Protein AF-A0A2V5UN71-F1 (afdb_monomer_lite)

pLDDT: mean 82.83, std 14.82, range [38.53, 96.44]

Sequence (92 aa):
MATLARAFKGSRKLIFGTAFCVVVTLAMLTWRQSAMYSDMEALWRTTLVRNPACWMAYNNLGLVLYQGNRIPEAMDLFKQSLRINPDNAAAY

Radius of gyration: 22.51 Å; chains: 1; bounding box: 23×23×73 Å

Secondary structure (DSSP, 8-state):
-HHHHHHHHHHHHHHHHHHHHHHHHHHHHHHHHHHHHHHHHHHHHHHHHH-TT-HHHHHHHHHHHHHTT-HHHHHHHHHHHHHH-GGGGGG-

Structure (mmCIF, N/CA/C/O backbone):
data_AF-A0A2V5UN71-F1
#
_entry.id   AF-A0A2V5UN71-F1
#
loop_
_atom_site.group_PDB
_atom_site.id
_atom_site.type_symbol
_atom_site.label_atom_id
_atom_site.label_alt_id
_atom_site.label_comp_id
_atom_site.label_asym_id
_atom_site.label_entity_id
_atom_site.label_seq_id
_atom_site.pdbx_PDB_ins_code
_atom_site.Cartn_x
_atom_site.Cartn_y
_atom_site.Cartn_z
_atom_site.occupancy
_atom_site.B_iso_or_equiv
_atom_site.auth_seq_id
_atom_site.auth_comp_id
_atom_site.auth_asym_id
_atom_site.auth_atom_id
_atom_site.pdbx_PDB_model_num
ATOM 1 N N . MET A 1 1 ? 11.224 -0.776 56.223 1.00 53.97 1 MET A N 1
ATOM 2 C CA . MET A 1 1 ? 11.895 -1.264 54.992 1.00 53.97 1 MET A CA 1
ATOM 3 C C . MET A 1 1 ? 10.989 -2.077 54.051 1.00 53.97 1 MET A C 1
ATOM 5 O O . MET A 1 1 ? 11.181 -1.987 52.847 1.00 53.97 1 MET A O 1
ATOM 9 N N . ALA A 1 2 ? 9.975 -2.821 54.527 1.00 57.81 2 ALA A N 1
ATOM 10 C CA . ALA A 1 2 ? 9.122 -3.667 53.666 1.00 57.81 2 ALA A CA 1
ATOM 11 C C . ALA A 1 2 ? 8.119 -2.914 52.751 1.00 57.81 2 ALA A C 1
ATOM 13 O O . ALA A 1 2 ? 7.702 -3.435 51.717 1.00 57.81 2 ALA A O 1
ATOM 14 N N . THR A 1 3 ? 7.736 -1.683 53.098 1.00 58.22 3 THR A N 1
ATOM 15 C CA . THR A 1 3 ? 6.750 -0.863 52.365 1.00 58.22 3 THR A CA 1
ATOM 16 C C . THR A 1 3 ? 7.287 -0.287 51.051 1.00 58.22 3 THR A C 1
ATOM 18 O O . THR A 1 3 ? 6.583 -0.311 50.043 1.00 58.22 3 THR A O 1
ATOM 21 N N . LEU A 1 4 ? 8.553 0.142 51.018 1.00 56.91 4 LEU A N 1
ATOM 22 C CA . LEU A 1 4 ? 9.193 0.702 49.817 1.00 56.91 4 LEU A CA 1
ATOM 23 C C . LEU A 1 4 ? 9.395 -0.353 48.713 1.00 56.91 4 LEU A C 1
ATOM 25 O O . LEU A 1 4 ? 9.123 -0.088 47.543 1.00 56.91 4 LEU A O 1
ATOM 29 N N . ALA A 1 5 ? 9.772 -1.584 49.076 1.00 57.00 5 ALA A N 1
ATOM 30 C CA . ALA A 1 5 ? 9.940 -2.685 48.122 1.00 57.00 5 ALA A CA 1
ATOM 31 C C . ALA A 1 5 ? 8.612 -3.119 47.468 1.00 57.00 5 ALA A C 1
ATOM 33 O O . ALA A 1 5 ? 8.579 -3.514 46.300 1.00 57.00 5 ALA A O 1
ATOM 34 N N . ARG A 1 6 ? 7.496 -3.022 48.204 1.00 55.75 6 ARG A N 1
ATOM 35 C CA . ARG A 1 6 ? 6.151 -3.362 47.713 1.00 55.75 6 ARG A CA 1
ATOM 36 C C . ARG A 1 6 ? 5.616 -2.304 46.743 1.00 55.75 6 ARG A C 1
ATOM 38 O O . ARG A 1 6 ? 5.016 -2.675 45.737 1.00 55.75 6 ARG A O 1
ATOM 45 N N . ALA A 1 7 ? 5.906 -1.026 47.001 1.00 56.34 7 ALA A N 1
ATOM 46 C CA . ALA A 1 7 ? 5.600 0.080 46.093 1.00 56.34 7 ALA A CA 1
ATOM 47 C C . ALA A 1 7 ? 6.363 -0.053 44.763 1.00 56.34 7 ALA A C 1
ATOM 49 O O . ALA A 1 7 ? 5.753 -0.008 43.699 1.00 56.34 7 ALA A O 1
ATOM 50 N N . PHE A 1 8 ? 7.664 -0.360 44.812 1.00 54.03 8 PHE A N 1
ATOM 51 C CA . PHE A 1 8 ? 8.485 -0.564 43.611 1.00 54.03 8 PHE A CA 1
ATOM 52 C C . PHE A 1 8 ? 8.020 -1.767 42.767 1.00 54.03 8 PHE A C 1
ATOM 54 O O . PHE A 1 8 ? 7.991 -1.718 41.536 1.00 54.03 8 PHE A O 1
ATOM 61 N N . LYS A 1 9 ? 7.597 -2.855 43.428 1.00 56.06 9 LYS A N 1
ATOM 62 C CA . LYS A 1 9 ? 7.051 -4.058 42.776 1.00 56.06 9 LYS A CA 1
ATOM 63 C C . LYS A 1 9 ? 5.660 -3.813 42.171 1.00 56.06 9 LYS A C 1
ATOM 65 O O . LYS A 1 9 ? 5.347 -4.396 41.134 1.00 56.06 9 LYS A O 1
ATOM 70 N N . GLY A 1 10 ? 4.850 -2.952 42.792 1.00 61.56 10 GLY A N 1
ATOM 71 C CA . GLY A 1 10 ? 3.553 -2.497 42.280 1.00 61.56 10 GLY A CA 1
ATOM 72 C C . GLY A 1 10 ? 3.692 -1.640 41.023 1.00 61.56 10 GLY A C 1
ATOM 73 O O . GLY A 1 10 ? 3.049 -1.935 40.018 1.00 61.56 10 GLY A O 1
ATOM 74 N N . SER A 1 11 ? 4.614 -0.673 41.031 1.00 67.06 11 SER A N 1
ATOM 75 C CA . SER A 1 11 ? 4.915 0.169 39.866 1.00 67.06 11 SER A CA 1
ATOM 76 C C . SER A 1 11 ? 5.420 -0.646 38.677 1.00 67.06 11 SER A C 1
ATOM 78 O O . SER A 1 11 ? 5.024 -0.393 37.546 1.00 67.06 11 SER A O 1
ATOM 80 N N . ARG A 1 12 ? 6.231 -1.688 38.916 1.00 70.44 12 ARG A N 1
ATOM 81 C CA . ARG A 1 12 ? 6.716 -2.581 37.850 1.00 70.44 12 ARG A CA 1
ATOM 82 C C . ARG A 1 12 ? 5.578 -3.352 37.176 1.00 70.44 12 ARG A C 1
ATOM 84 O O . ARG A 1 12 ? 5.537 -3.424 35.956 1.00 70.44 12 ARG A O 1
ATOM 91 N N . LYS A 1 13 ? 4.629 -3.889 37.953 1.00 76.94 13 LYS A N 1
ATOM 92 C CA . LYS A 1 13 ? 3.425 -4.551 37.412 1.00 76.94 13 LYS A CA 1
ATOM 93 C C . LYS A 1 13 ? 2.534 -3.580 36.638 1.00 76.94 13 LYS A C 1
ATOM 95 O O . LYS A 1 13 ? 1.988 -3.965 35.611 1.00 76.94 13 LYS A O 1
ATOM 100 N N . LEU A 1 14 ? 2.427 -2.338 37.111 1.00 78.19 14 LEU A N 1
ATOM 101 C CA . LEU A 1 14 ? 1.690 -1.282 36.424 1.00 78.19 14 LEU A CA 1
ATOM 102 C C . LEU A 1 14 ? 2.320 -0.968 35.057 1.00 78.19 14 LEU A C 1
ATOM 104 O O . LEU A 1 14 ? 1.607 -0.931 34.064 1.00 78.19 14 LEU A O 1
ATOM 108 N N . ILE A 1 15 ? 3.652 -0.844 34.998 1.00 84.06 15 ILE A N 1
ATOM 109 C CA . ILE A 1 15 ? 4.414 -0.621 33.757 1.00 84.06 15 ILE A CA 1
ATOM 110 C C . ILE A 1 15 ? 4.227 -1.775 32.766 1.00 84.06 15 ILE A C 1
ATOM 112 O O . ILE A 1 15 ? 4.016 -1.543 31.580 1.00 84.06 15 ILE A O 1
ATOM 116 N N . PHE A 1 16 ? 4.283 -3.027 33.227 1.00 88.19 16 PHE A N 1
ATOM 117 C CA . PHE A 1 16 ? 4.038 -4.171 32.344 1.00 88.19 16 PHE A CA 1
ATOM 118 C C . PHE A 1 16 ? 2.592 -4.213 31.840 1.00 88.19 16 PHE A C 1
ATOM 120 O O . PHE A 1 16 ? 2.366 -4.538 30.677 1.00 88.19 16 PHE A O 1
ATOM 127 N N . GLY A 1 17 ? 1.623 -3.846 32.683 1.00 91.00 17 GLY A N 1
ATOM 128 C CA . GLY A 1 17 ? 0.220 -3.744 32.287 1.00 91.00 17 GLY A CA 1
ATOM 129 C C . GLY A 1 17 ? -0.007 -2.676 31.218 1.00 91.00 17 GLY A C 1
ATOM 130 O O . GLY A 1 17 ? -0.628 -2.956 30.197 1.00 91.00 17 GLY A O 1
ATOM 131 N N . THR A 1 18 ? 0.544 -1.474 31.403 1.00 91.44 18 THR A N 1
ATOM 132 C CA . THR A 1 18 ? 0.425 -0.401 30.406 1.00 91.44 18 THR A CA 1
ATOM 133 C C . THR A 1 18 ? 1.142 -0.751 29.106 1.00 91.44 18 THR A C 1
ATOM 135 O O . THR A 1 18 ? 0.566 -0.571 28.036 1.00 91.44 18 THR A O 1
ATOM 138 N N . ALA A 1 19 ? 2.352 -1.311 29.179 1.00 92.12 19 ALA A N 1
ATOM 139 C CA . ALA A 1 19 ? 3.094 -1.756 28.002 1.00 92.12 19 ALA A CA 1
ATOM 140 C C . ALA A 1 19 ? 2.320 -2.820 27.207 1.00 92.12 19 ALA A C 1
ATOM 142 O O . ALA A 1 19 ? 2.229 -2.729 25.984 1.00 92.12 19 ALA A O 1
ATOM 143 N N . PHE A 1 20 ? 1.703 -3.787 27.892 1.00 94.69 20 PHE A N 1
ATOM 144 C CA . PHE A 1 20 ? 0.866 -4.798 27.251 1.00 94.69 20 PHE A CA 1
ATOM 145 C C . PHE A 1 20 ? -0.341 -4.173 26.537 1.00 94.69 20 PHE A C 1
ATOM 147 O O . PHE A 1 20 ? -0.587 -4.482 25.372 1.00 94.69 20 PHE A O 1
ATOM 154 N N . CYS A 1 21 ? -1.044 -3.237 27.183 1.00 94.75 21 CYS A N 1
ATOM 155 C CA . CYS A 1 21 ? -2.151 -2.512 26.555 1.00 94.75 21 CYS A CA 1
ATOM 156 C C . CYS A 1 21 ? -1.714 -1.751 25.293 1.00 94.75 21 CYS A C 1
ATOM 158 O O . CYS A 1 21 ? -2.423 -1.775 24.284 1.00 94.75 21 CYS A O 1
ATOM 160 N N . VAL A 1 22 ? -0.541 -1.107 25.316 1.00 94.94 22 VAL A N 1
ATOM 161 C CA . VAL A 1 22 ? 0.011 -0.405 24.145 1.00 94.94 22 VAL A CA 1
ATOM 162 C C . VAL A 1 22 ? 0.283 -1.383 23.005 1.00 94.94 22 VAL A C 1
ATOM 164 O O . VAL A 1 22 ? -0.155 -1.138 21.885 1.00 94.94 22 VAL A O 1
ATOM 167 N N . VAL A 1 23 ? 0.942 -2.512 23.280 1.00 94.81 23 VAL A N 1
ATOM 168 C CA . VAL A 1 23 ? 1.254 -3.525 22.257 1.00 94.81 23 VAL A CA 1
ATOM 169 C C . VAL A 1 23 ? -0.017 -4.092 21.626 1.00 94.81 23 VAL A C 1
ATOM 171 O O . VAL A 1 23 ? -0.094 -4.186 20.404 1.00 94.81 23 VAL A O 1
ATOM 174 N N . VAL A 1 24 ? -1.037 -4.415 22.427 1.00 96.06 24 VAL A N 1
ATOM 175 C CA . VAL A 1 24 ? -2.327 -4.912 21.917 1.00 96.06 24 VAL A CA 1
ATOM 176 C C . VAL A 1 24 ? -3.012 -3.866 21.036 1.00 96.06 24 VAL A C 1
ATOM 178 O O . VAL A 1 24 ? -3.514 -4.197 19.962 1.00 96.06 24 VAL A O 1
ATOM 181 N N . THR A 1 25 ? -2.987 -2.597 21.447 1.00 94.00 25 THR A N 1
ATOM 182 C CA . THR A 1 25 ? -3.570 -1.497 20.667 1.00 94.00 25 THR A CA 1
ATOM 183 C C . THR A 1 25 ? -2.848 -1.329 19.331 1.00 94.00 25 THR A C 1
ATOM 185 O O . THR A 1 25 ? -3.493 -1.253 18.289 1.00 94.00 25 THR A O 1
ATOM 188 N N . LEU A 1 26 ? -1.512 -1.332 19.339 1.00 90.38 26 LEU A N 1
ATOM 189 C CA . LEU A 1 26 ? -0.706 -1.242 18.122 1.00 90.38 26 LEU A CA 1
ATOM 190 C C . LEU A 1 26 ? -0.936 -2.442 17.200 1.00 90.38 26 LEU A C 1
ATOM 192 O O . LEU A 1 26 ? -1.127 -2.250 16.006 1.00 90.38 26 LEU A O 1
ATOM 196 N N . ALA A 1 27 ? -0.986 -3.665 17.731 1.00 90.00 27 ALA A N 1
ATOM 197 C CA . ALA A 1 27 ? -1.269 -4.861 16.940 1.00 90.00 27 ALA A CA 1
ATOM 198 C C . ALA A 1 27 ? -2.654 -4.794 16.271 1.00 90.00 27 ALA A C 1
ATOM 200 O O . ALA A 1 27 ? -2.794 -5.116 15.092 1.00 90.00 27 ALA A O 1
ATOM 201 N N . MET A 1 28 ? -3.670 -4.317 16.995 1.00 89.19 28 MET A N 1
ATOM 202 C CA . MET A 1 28 ? -5.018 -4.131 16.460 1.00 89.19 28 MET A CA 1
ATOM 203 C C . MET A 1 28 ? -5.063 -3.049 15.375 1.00 89.19 28 MET A C 1
ATOM 205 O O . MET A 1 28 ? -5.698 -3.244 14.338 1.00 89.19 28 MET A O 1
ATOM 209 N N . LEU A 1 29 ? -4.368 -1.927 15.585 1.00 84.81 29 LEU A N 1
ATOM 210 C CA . LEU A 1 29 ? -4.226 -0.871 14.582 1.00 84.81 29 LEU A CA 1
ATOM 211 C C . LEU A 1 29 ? -3.530 -1.398 13.326 1.00 84.81 29 LEU A C 1
ATOM 213 O O . LEU A 1 29 ? -4.029 -1.169 12.230 1.00 84.81 29 LEU A O 1
ATOM 217 N N . THR A 1 30 ? -2.457 -2.173 13.475 1.00 79.94 30 THR A N 1
ATOM 218 C CA . THR A 1 30 ? -1.739 -2.803 12.359 1.00 79.94 30 THR A CA 1
ATOM 219 C C . THR A 1 30 ? -2.634 -3.757 11.571 1.00 79.94 30 THR A C 1
ATOM 221 O O . THR A 1 30 ? -2.633 -3.718 10.343 1.00 79.94 30 THR A O 1
ATOM 224 N N . TRP A 1 31 ? -3.455 -4.571 12.239 1.00 78.88 31 TRP A N 1
ATOM 225 C CA . TRP A 1 31 ? -4.400 -5.453 11.547 1.00 78.88 31 TRP A CA 1
ATOM 226 C C . TRP A 1 31 ? -5.485 -4.686 10.792 1.00 78.88 31 TRP A C 1
ATOM 228 O O . TRP A 1 31 ? -5.794 -5.018 9.648 1.00 78.88 31 TRP A O 1
ATOM 238 N N . ARG A 1 32 ? -6.047 -3.636 11.401 1.00 77.19 32 ARG A N 1
ATOM 239 C CA . ARG A 1 32 ? -7.039 -2.776 10.736 1.00 77.19 32 ARG A CA 1
ATOM 240 C C . ARG A 1 32 ? -6.440 -2.028 9.551 1.00 77.19 32 ARG A C 1
ATOM 242 O O . ARG A 1 32 ? -7.081 -1.932 8.510 1.00 77.19 32 ARG A O 1
ATOM 249 N N . GLN A 1 33 ? -5.213 -1.543 9.706 1.00 71.19 33 GLN A N 1
ATOM 250 C CA . GLN A 1 33 ? -4.456 -0.891 8.648 1.00 71.19 33 GLN A CA 1
ATOM 251 C C . GLN A 1 33 ? -4.206 -1.866 7.489 1.00 71.19 33 GLN A C 1
ATOM 253 O O . GLN A 1 33 ? -4.457 -1.525 6.338 1.00 71.19 33 GLN A O 1
ATOM 258 N N . SER A 1 34 ? -3.814 -3.108 7.795 1.00 68.56 34 SER A N 1
ATOM 259 C CA . SER A 1 34 ? -3.633 -4.178 6.808 1.00 68.56 34 SER A CA 1
ATOM 260 C C . SER A 1 34 ? -4.923 -4.494 6.040 1.00 68.56 34 SER A C 1
ATOM 262 O O . SER A 1 34 ? -4.888 -4.633 4.820 1.00 68.56 34 SER A O 1
ATOM 264 N N . ALA A 1 35 ? -6.075 -4.520 6.719 1.00 71.50 35 ALA A N 1
ATOM 265 C CA . ALA A 1 35 ? -7.370 -4.710 6.069 1.00 71.50 35 ALA A CA 1
ATOM 266 C C . ALA A 1 35 ? -7.765 -3.528 5.161 1.00 71.50 35 ALA A C 1
ATOM 268 O O . ALA A 1 35 ? -8.298 -3.753 4.075 1.00 71.50 35 ALA A O 1
ATOM 269 N N . MET A 1 36 ? -7.466 -2.281 5.550 1.00 65.31 36 MET A N 1
ATOM 270 C CA . MET A 1 36 ? -7.755 -1.090 4.732 1.00 65.31 36 MET A CA 1
ATOM 271 C C . MET A 1 36 ? -6.995 -1.059 3.399 1.00 65.31 36 MET A C 1
ATOM 273 O O . MET A 1 36 ? -7.489 -0.493 2.426 1.00 65.31 36 MET A O 1
ATOM 277 N N . TYR A 1 37 ? -5.816 -1.676 3.326 1.00 62.59 37 TYR A N 1
ATOM 278 C CA . TYR A 1 37 ? -5.026 -1.726 2.095 1.00 62.59 37 TYR A CA 1
ATOM 279 C C . TYR A 1 37 ? -5.597 -2.667 1.024 1.00 62.59 37 TYR A C 1
ATOM 281 O O . TYR A 1 37 ? -5.273 -2.509 -0.152 1.00 62.59 37 TYR A O 1
ATOM 289 N N . SER A 1 38 ? -6.478 -3.603 1.398 1.00 65.50 38 SER A N 1
ATOM 290 C CA . SER A 1 38 ? -7.031 -4.595 0.462 1.00 65.50 38 SER A CA 1
ATOM 291 C C . SER A 1 38 ? -7.923 -3.984 -0.631 1.00 65.50 38 SER A C 1
ATOM 293 O O . SER A 1 38 ? -7.876 -4.426 -1.777 1.00 65.50 38 SER A O 1
ATOM 295 N N . ASP A 1 39 ? -8.672 -2.926 -0.315 1.00 80.75 39 ASP A N 1
ATOM 296 C CA . ASP A 1 39 ? 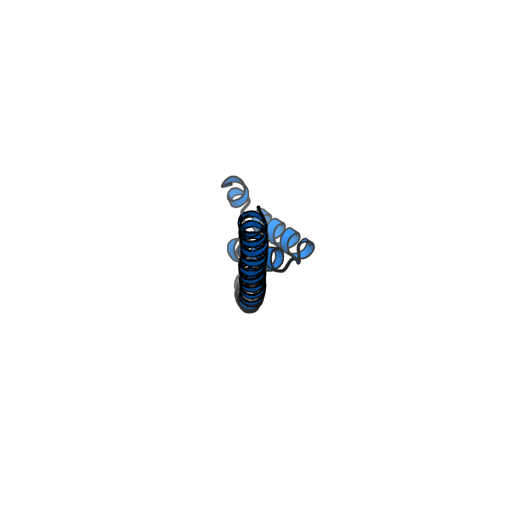-9.562 -2.249 -1.271 1.00 80.75 39 ASP A CA 1
ATOM 297 C C . ASP A 1 39 ? -8.810 -1.223 -2.141 1.00 80.75 39 ASP A C 1
ATOM 299 O O . ASP A 1 39 ? -9.028 -1.102 -3.348 1.00 80.75 39 ASP A O 1
ATOM 303 N N . MET A 1 40 ? -7.810 -0.552 -1.559 1.00 84.25 40 MET A N 1
ATOM 304 C CA . MET A 1 40 ? -6.890 0.314 -2.306 1.00 84.25 40 MET A CA 1
ATOM 305 C C . MET A 1 40 ? -6.162 -0.456 -3.415 1.00 84.25 40 MET A C 1
ATOM 307 O O . MET A 1 40 ? -5.982 0.069 -4.514 1.00 84.25 40 MET A O 1
ATOM 311 N N . GLU A 1 41 ? -5.778 -1.711 -3.165 1.00 89.25 41 GLU A N 1
ATOM 312 C CA . GLU A 1 41 ? -5.182 -2.560 -4.197 1.00 89.25 41 GLU A CA 1
ATOM 313 C C . GLU A 1 41 ? -6.125 -2.719 -5.403 1.00 89.25 41 GLU A C 1
ATOM 315 O O . GLU A 1 41 ? -5.710 -2.535 -6.551 1.00 89.25 41 GLU A O 1
ATOM 320 N N . ALA A 1 42 ? -7.406 -3.004 -5.153 1.00 90.69 42 ALA A N 1
ATOM 321 C CA . ALA A 1 42 ? -8.416 -3.169 -6.194 1.00 90.69 42 ALA A CA 1
ATOM 322 C C . ALA A 1 42 ? -8.661 -1.867 -6.977 1.00 90.69 42 ALA A C 1
ATOM 324 O O . ALA A 1 42 ? -8.748 -1.889 -8.212 1.00 90.69 42 ALA A O 1
ATOM 325 N N . LEU A 1 43 ? -8.701 -0.726 -6.284 1.00 92.31 43 LEU A N 1
ATOM 326 C CA . LEU A 1 43 ? -8.833 0.597 -6.894 1.00 92.31 43 LEU A CA 1
ATOM 327 C C . LEU A 1 43 ? -7.691 0.892 -7.875 1.00 92.31 43 LEU A C 1
ATOM 329 O O . LEU A 1 43 ? -7.934 1.263 -9.031 1.00 92.31 43 LEU A O 1
ATOM 333 N N . TRP A 1 44 ? -6.440 0.715 -7.442 1.00 94.38 44 TRP A N 1
ATOM 334 C CA . TRP A 1 44 ? -5.290 1.018 -8.291 1.00 94.38 44 TRP A CA 1
ATOM 335 C C . TRP A 1 44 ? -5.149 0.019 -9.436 1.00 94.38 44 TRP A C 1
ATOM 337 O O . TRP A 1 44 ? -4.859 0.427 -10.559 1.00 94.38 44 TRP A O 1
ATOM 347 N N . ARG A 1 45 ? -5.453 -1.266 -9.210 1.00 93.75 45 ARG A N 1
ATOM 348 C CA . ARG A 1 45 ? -5.522 -2.265 -10.290 1.00 93.75 45 ARG A CA 1
ATOM 349 C C . ARG A 1 45 ? -6.563 -1.888 -11.340 1.00 93.75 45 ARG A C 1
ATOM 351 O O . ARG A 1 45 ? -6.262 -1.910 -12.529 1.00 93.75 45 ARG A O 1
ATOM 358 N N . THR A 1 46 ? -7.754 -1.474 -10.918 1.00 94.50 46 THR A N 1
ATOM 359 C CA . THR A 1 46 ? -8.812 -1.031 -11.840 1.00 94.50 46 THR A CA 1
ATOM 360 C C . THR A 1 46 ? -8.396 0.225 -12.604 1.00 94.50 46 THR A C 1
ATOM 362 O O . THR A 1 46 ? -8.637 0.333 -13.808 1.00 94.50 46 THR A O 1
ATOM 365 N N . THR A 1 47 ? -7.720 1.156 -11.930 1.00 94.56 47 THR A N 1
ATOM 366 C CA . THR A 1 47 ? -7.148 2.347 -12.568 1.00 94.56 47 THR A CA 1
ATOM 367 C C . THR A 1 47 ? -6.138 1.964 -13.643 1.00 94.56 47 THR A C 1
ATOM 369 O O . THR A 1 47 ? -6.220 2.490 -14.746 1.00 94.56 47 THR A O 1
ATOM 372 N N . LEU A 1 48 ? -5.241 1.014 -13.369 1.00 95.88 48 LEU A N 1
ATOM 373 C CA . LEU A 1 48 ? -4.242 0.548 -14.334 1.00 95.88 48 LEU A CA 1
ATOM 374 C C . LEU A 1 48 ? -4.853 -0.188 -15.528 1.00 95.88 48 LEU A C 1
ATOM 376 O O . LEU A 1 48 ? -4.335 -0.072 -16.633 1.00 95.88 48 LEU A O 1
ATOM 380 N N . VAL A 1 49 ? -5.974 -0.890 -15.343 1.00 96.31 49 VAL A N 1
ATOM 381 C CA . VAL A 1 49 ? -6.716 -1.496 -16.462 1.00 96.31 49 VAL A CA 1
ATOM 382 C C . VAL A 1 49 ? -7.269 -0.423 -17.405 1.00 96.31 49 VAL A C 1
ATOM 384 O O . VAL A 1 49 ? -7.243 -0.600 -18.619 1.00 96.31 49 VAL A O 1
ATOM 387 N N . ARG A 1 50 ? -7.765 0.698 -16.867 1.00 96.44 50 ARG A N 1
ATOM 388 C CA . ARG A 1 50 ? -8.354 1.787 -17.669 1.00 96.44 50 ARG A CA 1
ATOM 389 C C . ARG A 1 50 ? -7.321 2.776 -18.203 1.00 96.44 50 ARG A C 1
ATOM 391 O O . ARG A 1 50 ? -7.515 3.343 -19.271 1.00 96.44 50 ARG A O 1
ATOM 398 N N . ASN A 1 51 ? -6.250 3.000 -17.453 1.00 95.69 51 ASN A N 1
ATOM 399 C CA . ASN A 1 51 ? -5.160 3.899 -17.795 1.00 95.69 51 ASN A CA 1
ATOM 400 C C . ASN A 1 51 ? -3.806 3.253 -17.440 1.00 95.69 51 ASN A C 1
ATOM 402 O O . ASN A 1 51 ? -3.236 3.542 -16.380 1.00 95.69 51 ASN A O 1
ATOM 406 N N . PRO A 1 52 ? -3.260 2.421 -18.344 1.00 95.12 52 PRO A N 1
ATOM 407 C CA . PRO A 1 52 ? -1.967 1.767 -18.152 1.00 95.12 52 PRO A CA 1
ATOM 408 C C . PRO A 1 52 ? -0.771 2.727 -18.126 1.00 95.12 52 PRO A C 1
ATOM 410 O O . PRO A 1 52 ? 0.331 2.304 -17.811 1.00 95.12 52 PRO A O 1
ATOM 413 N N . ALA A 1 53 ? -0.950 4.007 -18.465 1.00 94.44 53 ALA A N 1
ATOM 414 C CA . ALA A 1 53 ? 0.104 5.023 -18.415 1.00 94.44 53 ALA A CA 1
ATOM 415 C C . ALA A 1 53 ? 0.029 5.889 -17.141 1.00 94.44 53 ALA A C 1
ATOM 417 O O . ALA A 1 53 ? 0.732 6.890 -17.015 1.00 94.44 53 ALA A O 1
ATOM 418 N N . CYS A 1 54 ? -0.826 5.540 -16.174 1.00 94.50 54 CYS A N 1
ATOM 419 C CA . CYS A 1 54 ? -0.936 6.276 -14.919 1.00 94.50 54 CYS A CA 1
ATOM 420 C C . CYS A 1 54 ? 0.216 5.911 -13.970 1.00 94.50 54 CYS A C 1
ATOM 422 O O . CYS A 1 54 ? 0.100 4.987 -13.162 1.00 94.50 54 CYS A O 1
ATOM 424 N N . TRP A 1 55 ? 1.322 6.658 -14.031 1.00 93.94 55 TRP A N 1
ATOM 425 C CA . TRP A 1 55 ? 2.468 6.455 -13.133 1.00 93.94 55 TRP A CA 1
ATOM 426 C C . TRP A 1 55 ? 2.060 6.503 -11.648 1.00 93.94 55 TRP A C 1
ATOM 428 O O . TRP A 1 55 ? 2.500 5.667 -10.864 1.00 93.94 55 TRP A O 1
ATOM 438 N N . MET A 1 56 ? 1.137 7.401 -11.272 1.00 93.69 56 MET A N 1
ATOM 439 C CA . MET A 1 56 ? 0.627 7.507 -9.897 1.00 93.69 56 MET A CA 1
ATOM 440 C C . MET A 1 56 ? -0.042 6.216 -9.428 1.00 93.69 56 MET A C 1
ATOM 442 O O . MET A 1 56 ? 0.120 5.832 -8.274 1.00 93.69 56 MET A O 1
ATOM 446 N N . ALA A 1 57 ? -0.772 5.523 -10.307 1.00 94.56 57 ALA A N 1
ATOM 447 C CA . ALA A 1 57 ? -1.421 4.267 -9.952 1.00 94.56 57 ALA A CA 1
ATOM 448 C C . ALA A 1 57 ? -0.397 3.147 -9.721 1.00 94.56 57 ALA A C 1
ATOM 450 O O . ALA A 1 57 ? -0.561 2.374 -8.781 1.00 94.56 57 ALA A O 1
ATOM 451 N N . TYR A 1 58 ? 0.689 3.094 -10.502 1.00 95.75 58 TYR A N 1
ATOM 452 C CA . TYR A 1 58 ? 1.810 2.190 -10.224 1.00 95.75 58 TYR A CA 1
ATOM 453 C C . TYR A 1 58 ? 2.492 2.518 -8.893 1.00 95.75 58 TYR A C 1
ATOM 455 O O . TYR A 1 58 ? 2.728 1.614 -8.096 1.00 95.75 58 TYR A O 1
ATOM 463 N N . ASN A 1 59 ? 2.760 3.798 -8.622 1.00 94.25 59 ASN A N 1
ATOM 464 C CA . ASN A 1 59 ? 3.373 4.232 -7.369 1.00 94.25 59 ASN A CA 1
ATOM 465 C C . ASN A 1 59 ? 2.495 3.900 -6.150 1.00 94.25 59 ASN A C 1
ATOM 467 O O . ASN A 1 59 ? 2.962 3.306 -5.181 1.00 94.25 59 ASN A O 1
ATOM 471 N N . ASN A 1 60 ? 1.204 4.225 -6.211 1.00 93.00 60 ASN A N 1
ATOM 472 C CA . ASN A 1 60 ? 0.280 4.013 -5.100 1.00 93.00 60 ASN A CA 1
ATOM 473 C C . ASN A 1 60 ? -0.043 2.527 -4.889 1.00 93.00 60 ASN A C 1
ATOM 475 O O . ASN A 1 60 ? -0.120 2.086 -3.744 1.00 93.00 60 ASN A O 1
ATOM 479 N N . LEU A 1 61 ? -0.155 1.727 -5.959 1.00 93.50 61 LEU A N 1
ATOM 480 C CA . LEU A 1 61 ? -0.249 0.269 -5.840 1.00 93.50 61 LEU A CA 1
ATOM 481 C C . LEU A 1 61 ? 1.034 -0.311 -5.230 1.00 93.50 61 LEU A C 1
ATOM 483 O O . LEU A 1 61 ? 0.957 -1.168 -4.355 1.00 93.50 61 LEU A O 1
ATOM 487 N N . GLY A 1 62 ? 2.205 0.188 -5.635 1.00 93.00 62 GLY A N 1
ATOM 488 C CA . GLY A 1 62 ? 3.490 -0.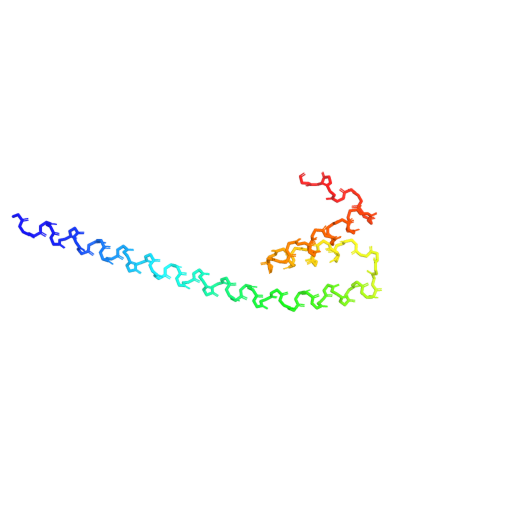187 -5.046 1.00 93.00 62 GLY A CA 1
ATOM 489 C C . GLY A 1 62 ? 3.536 0.081 -3.542 1.00 93.00 62 GLY A C 1
ATOM 490 O O . GLY A 1 62 ? 3.923 -0.800 -2.778 1.00 93.00 62 GLY A O 1
ATOM 491 N N . LEU A 1 63 ? 3.060 1.248 -3.095 1.00 90.75 63 LEU A N 1
ATOM 492 C CA . LEU A 1 63 ? 2.984 1.595 -1.674 1.00 90.75 63 LEU A CA 1
ATOM 493 C C . LEU A 1 63 ? 2.052 0.654 -0.895 1.00 90.75 63 LEU A C 1
ATOM 495 O O . LEU A 1 63 ? 2.428 0.169 0.171 1.00 90.75 63 LEU A O 1
ATOM 499 N N . VAL A 1 64 ? 0.879 0.348 -1.454 1.00 89.75 64 VAL A N 1
ATOM 500 C CA . VAL A 1 64 ? -0.088 -0.603 -0.882 1.00 89.75 64 VAL A CA 1
ATOM 501 C C . VAL A 1 64 ? 0.539 -1.991 -0.714 1.00 89.75 64 VAL A C 1
ATOM 503 O O . VAL A 1 64 ? 0.451 -2.588 0.360 1.00 89.75 64 VAL A O 1
ATOM 506 N N . LEU A 1 65 ? 1.234 -2.494 -1.740 1.00 89.31 65 LEU A N 1
ATOM 507 C CA . LEU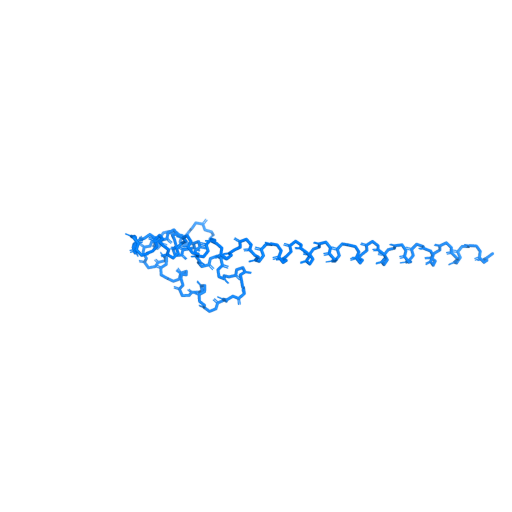 A 1 65 ? 1.913 -3.792 -1.679 1.00 89.31 65 LEU A CA 1
ATOM 508 C C . LEU A 1 65 ? 3.098 -3.785 -0.705 1.00 89.31 65 LEU A C 1
ATOM 510 O O . LEU A 1 65 ? 3.292 -4.754 0.030 1.00 89.31 65 LEU A O 1
ATOM 514 N N . TYR A 1 66 ? 3.855 -2.688 -0.650 1.00 87.31 66 TYR A N 1
ATOM 515 C CA . TYR A 1 66 ? 4.960 -2.512 0.289 1.00 87.31 66 TYR A CA 1
ATOM 516 C C . TYR A 1 66 ? 4.470 -2.575 1.740 1.00 87.31 66 TYR A C 1
ATOM 518 O O . TYR A 1 66 ? 5.019 -3.316 2.554 1.00 87.31 66 TYR A O 1
ATOM 526 N N . GLN A 1 67 ? 3.383 -1.866 2.049 1.00 84.62 67 GLN A N 1
ATOM 527 C CA . GLN A 1 67 ? 2.754 -1.876 3.372 1.00 84.62 67 GLN A CA 1
ATOM 528 C C . GLN A 1 67 ? 2.139 -3.240 3.719 1.00 84.62 67 GLN A C 1
ATOM 530 O O . GLN A 1 67 ? 2.100 -3.618 4.888 1.00 84.62 67 GLN A O 1
ATOM 535 N N . GLY A 1 68 ? 1.712 -4.004 2.709 1.00 83.69 68 GLY A N 1
ATOM 536 C CA . GLY A 1 68 ? 1.308 -5.407 2.825 1.00 83.69 68 GLY A CA 1
ATOM 537 C C . GLY A 1 68 ? 2.469 -6.408 2.899 1.00 83.69 68 GLY A C 1
ATOM 538 O O . GLY A 1 68 ? 2.231 -7.609 2.797 1.00 83.69 68 GLY A O 1
ATOM 539 N N . ASN A 1 69 ? 3.717 -5.944 3.045 1.00 81.75 69 ASN A N 1
ATOM 540 C CA . ASN A 1 69 ? 4.940 -6.755 3.093 1.00 81.75 69 ASN A CA 1
ATOM 541 C C . ASN A 1 69 ? 5.206 -7.593 1.819 1.00 81.75 69 ASN A C 1
ATOM 543 O O . ASN A 1 69 ? 6.020 -8.517 1.824 1.00 81.75 69 ASN A O 1
ATOM 547 N N . ARG A 1 70 ? 4.563 -7.244 0.697 1.00 86.81 70 ARG A N 1
ATOM 548 C CA . ARG A 1 70 ? 4.763 -7.829 -0.642 1.00 86.81 70 ARG A CA 1
ATOM 549 C C . ARG A 1 70 ? 5.845 -7.052 -1.392 1.00 86.81 70 ARG A C 1
ATOM 551 O O . ARG A 1 70 ? 5.627 -6.484 -2.461 1.00 86.81 70 ARG A O 1
ATOM 558 N N . ILE A 1 71 ? 7.028 -7.004 -0.783 1.00 86.88 71 ILE A N 1
ATOM 559 C CA . ILE A 1 71 ? 8.143 -6.143 -1.200 1.00 86.88 71 ILE A CA 1
ATOM 560 C C . ILE A 1 71 ? 8.597 -6.389 -2.651 1.00 86.88 71 ILE A C 1
ATOM 562 O O . ILE A 1 71 ? 8.792 -5.402 -3.362 1.00 86.88 71 ILE A O 1
ATOM 566 N N . PRO A 1 72 ? 8.728 -7.641 -3.143 1.00 93.31 72 PRO A N 1
ATOM 567 C CA . PRO A 1 72 ? 9.156 -7.873 -4.525 1.00 93.31 72 PRO A CA 1
ATOM 568 C C . PRO A 1 72 ? 8.200 -7.258 -5.555 1.00 93.31 72 PRO A C 1
ATOM 570 O O . PRO A 1 72 ? 8.636 -6.561 -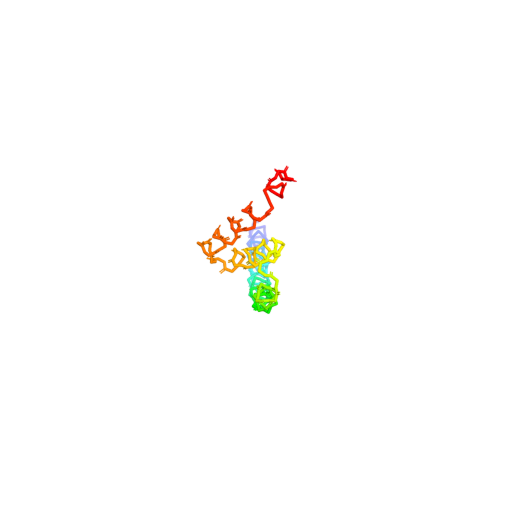6.467 1.00 93.31 72 PRO A O 1
ATOM 573 N N . GLU A 1 73 ? 6.892 -7.442 -5.362 1.00 90.25 73 GLU A N 1
ATOM 574 C CA . GLU A 1 73 ? 5.863 -6.923 -6.268 1.00 90.25 73 GLU A CA 1
ATOM 575 C C . GLU A 1 73 ? 5.792 -5.392 -6.235 1.00 90.25 73 GLU A C 1
ATOM 577 O O . GLU A 1 73 ? 5.662 -4.747 -7.275 1.00 90.25 73 GLU A O 1
ATOM 582 N N . ALA A 1 74 ? 5.937 -4.797 -5.047 1.00 92.75 74 ALA A N 1
ATOM 583 C CA . ALA A 1 74 ? 6.009 -3.348 -4.892 1.00 92.75 74 ALA A CA 1
ATOM 584 C C . ALA A 1 74 ? 7.174 -2.744 -5.692 1.00 92.75 74 ALA A C 1
ATOM 586 O O . ALA A 1 74 ? 7.014 -1.733 -6.374 1.00 92.75 74 ALA A O 1
ATOM 587 N N . MET A 1 75 ? 8.339 -3.393 -5.651 1.00 95.69 75 MET A N 1
ATOM 588 C CA . MET A 1 75 ? 9.550 -2.925 -6.321 1.00 95.69 75 MET A CA 1
ATOM 589 C C . MET A 1 75 ? 9.391 -2.879 -7.844 1.00 95.69 75 MET A C 1
ATOM 591 O O . MET A 1 75 ? 9.854 -1.939 -8.493 1.00 95.69 75 MET A O 1
ATOM 595 N N . ASP A 1 76 ? 8.700 -3.861 -8.420 1.00 96.00 76 ASP A N 1
ATOM 596 C CA . ASP A 1 76 ? 8.415 -3.881 -9.854 1.00 96.00 76 ASP A CA 1
ATOM 597 C C . ASP A 1 76 ? 7.426 -2.786 -10.260 1.00 96.00 76 ASP A C 1
ATOM 599 O O . ASP A 1 76 ? 7.599 -2.159 -11.308 1.00 96.00 76 ASP A O 1
ATOM 603 N N . LEU A 1 77 ? 6.439 -2.486 -9.415 1.00 95.25 77 LEU A N 1
ATOM 604 C CA . LEU A 1 77 ? 5.506 -1.383 -9.642 1.00 95.25 77 LEU A CA 1
ATOM 605 C C . LEU A 1 77 ? 6.190 -0.016 -9.543 1.00 95.25 77 LEU A C 1
ATOM 607 O O . LEU A 1 77 ? 5.963 0.838 -10.398 1.00 95.25 77 LEU A O 1
ATOM 611 N N . PHE A 1 78 ? 7.092 0.184 -8.581 1.00 94.75 78 PHE A N 1
ATOM 612 C CA . PHE A 1 78 ? 7.877 1.418 -8.511 1.00 94.75 78 PHE A CA 1
ATOM 613 C C . PHE A 1 78 ? 8.750 1.602 -9.756 1.00 94.75 78 PHE A C 1
ATOM 615 O O . PHE A 1 78 ? 8.764 2.683 -10.342 1.00 94.75 78 PHE A O 1
ATOM 622 N N . LYS A 1 79 ? 9.391 0.535 -10.253 1.00 95.06 79 LYS A N 1
ATOM 623 C CA . LYS A 1 79 ? 10.122 0.581 -11.532 1.00 95.06 79 LYS A CA 1
ATOM 624 C C . LYS A 1 79 ? 9.211 0.955 -12.703 1.00 95.06 79 LYS A C 1
ATOM 626 O O . LYS A 1 79 ? 9.620 1.742 -13.551 1.00 95.06 79 LYS A O 1
ATOM 631 N N . GLN A 1 80 ? 7.989 0.417 -12.768 1.00 94.50 80 GLN A N 1
ATOM 632 C CA . GLN A 1 80 ? 7.009 0.792 -13.799 1.00 94.50 80 GLN A CA 1
ATOM 633 C C . GLN A 1 80 ? 6.679 2.287 -13.731 1.00 94.50 80 GLN A C 1
ATOM 635 O O . GLN A 1 80 ? 6.731 2.966 -14.753 1.00 94.50 80 GLN A O 1
ATOM 640 N N . SER A 1 81 ? 6.412 2.807 -12.528 1.00 94.69 81 SER A N 1
ATOM 641 C CA . SER A 1 81 ? 6.144 4.231 -12.311 1.00 94.69 81 SER A CA 1
ATOM 642 C C . SER A 1 81 ? 7.292 5.103 -12.818 1.00 94.69 81 SER A C 1
ATOM 644 O O . SER A 1 81 ? 7.041 6.074 -13.525 1.00 94.69 81 SER A O 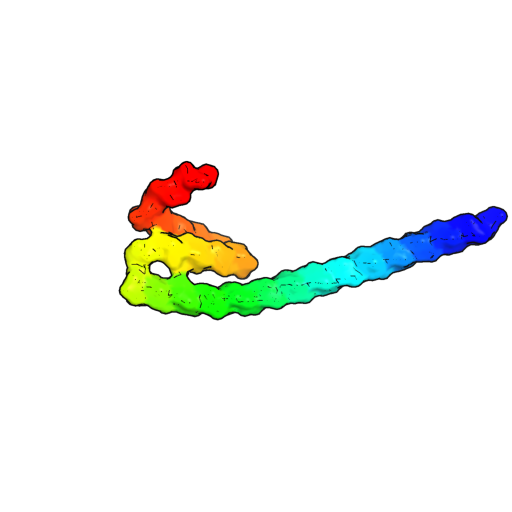1
ATOM 646 N N . LEU A 1 82 ? 8.540 4.743 -12.503 1.00 93.00 82 LEU A N 1
ATOM 647 C CA . LEU A 1 82 ? 9.729 5.495 -12.919 1.00 93.00 82 LEU A CA 1
ATOM 648 C C . LEU A 1 82 ? 10.006 5.414 -14.419 1.00 93.00 82 LEU A C 1
ATOM 650 O O . LEU A 1 82 ? 10.522 6.364 -14.994 1.00 93.00 82 LEU A O 1
AT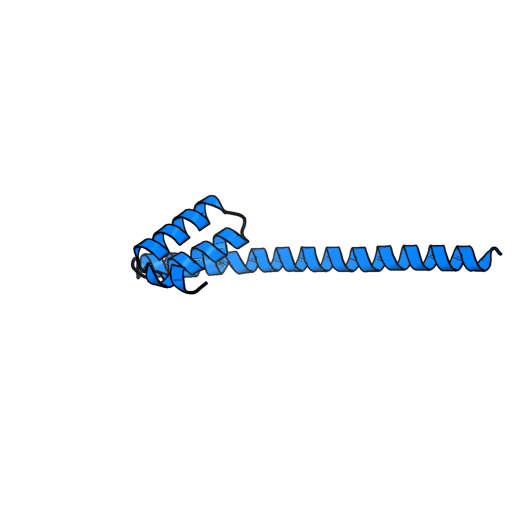OM 654 N N . ARG A 1 83 ? 9.647 4.307 -15.077 1.00 92.69 83 ARG A N 1
ATOM 655 C CA . ARG A 1 83 ? 9.724 4.225 -16.543 1.00 92.69 83 ARG A CA 1
ATOM 656 C C . ARG A 1 83 ? 8.746 5.177 -17.224 1.00 92.69 83 ARG A C 1
ATOM 658 O O . ARG A 1 83 ? 9.062 5.694 -18.287 1.00 92.69 83 ARG A O 1
ATOM 665 N N . ILE A 1 84 ? 7.564 5.368 -16.639 1.00 92.69 84 ILE A N 1
ATOM 666 C CA . ILE A 1 84 ? 6.514 6.224 -17.205 1.00 92.69 84 ILE A CA 1
ATOM 667 C C . ILE A 1 84 ? 6.778 7.696 -16.884 1.00 92.69 84 ILE A C 1
ATOM 669 O O . ILE A 1 84 ? 6.616 8.547 -17.752 1.00 92.69 84 ILE A O 1
ATOM 673 N N . ASN A 1 85 ? 7.178 7.998 -15.648 1.00 90.00 85 ASN A N 1
ATOM 674 C CA . ASN A 1 85 ? 7.545 9.342 -15.226 1.00 90.00 85 ASN A CA 1
ATOM 675 C C . ASN A 1 85 ? 8.858 9.317 -14.420 1.00 90.00 85 ASN A C 1
ATOM 677 O O . ASN A 1 85 ? 8.822 9.155 -13.194 1.00 90.00 85 ASN A O 1
ATOM 681 N N . PRO A 1 86 ? 10.008 9.477 -15.099 1.00 84.25 86 PRO A N 1
ATOM 682 C CA . PRO A 1 86 ? 11.323 9.494 -14.459 1.00 84.25 86 PRO A CA 1
ATOM 683 C C . PRO A 1 86 ? 11.499 10.638 -13.452 1.00 84.25 86 PRO A C 1
ATOM 685 O O . PRO A 1 86 ? 12.187 10.463 -12.448 1.00 84.25 86 PRO A O 1
ATOM 688 N N . ASP A 1 87 ? 10.833 11.776 -13.671 1.00 78.75 87 ASP A N 1
ATOM 689 C CA . ASP A 1 87 ? 10.993 12.985 -12.852 1.00 78.75 87 ASP A CA 1
ATOM 690 C C . ASP A 1 87 ? 10.399 12.830 -11.444 1.00 78.75 87 ASP A C 1
ATOM 692 O O . ASP A 1 87 ? 10.789 13.532 -10.513 1.00 78.75 87 ASP A O 1
ATOM 696 N N . ASN A 1 88 ? 9.498 11.861 -11.244 1.00 67.75 88 ASN A N 1
ATOM 697 C CA . ASN A 1 88 ? 8.929 11.572 -9.928 1.00 67.75 88 ASN A CA 1
ATOM 698 C C . ASN A 1 88 ? 9.939 10.915 -8.962 1.00 67.75 88 ASN A C 1
ATOM 700 O O . ASN A 1 88 ? 9.757 10.999 -7.751 1.00 67.75 88 ASN A O 1
ATOM 704 N N . ALA A 1 89 ? 11.013 10.284 -9.460 1.00 58.69 89 ALA A N 1
ATOM 705 C CA . ALA A 1 89 ? 12.101 9.799 -8.595 1.00 58.69 89 ALA A CA 1
ATOM 706 C C . ALA A 1 89 ? 12.905 10.942 -7.967 1.00 58.69 89 ALA A C 1
ATOM 708 O O . ALA A 1 89 ? 13.512 10.745 -6.921 1.00 58.69 89 ALA A O 1
ATOM 709 N N . ALA A 1 90 ? 12.940 12.110 -8.612 1.00 53.34 90 ALA A N 1
ATOM 710 C CA . ALA A 1 90 ? 13.832 13.203 -8.240 1.00 53.34 90 ALA A CA 1
ATOM 711 C C . ALA A 1 90 ? 13.261 14.130 -7.148 1.00 53.34 90 ALA A C 1
ATOM 713 O O . ALA A 1 90 ? 13.928 15.085 -6.759 1.00 53.34 90 ALA A O 1
ATOM 714 N N . ALA A 1 91 ? 12.037 13.877 -6.666 1.00 41.53 91 ALA A N 1
ATOM 715 C CA . ALA A 1 91 ? 11.345 14.734 -5.699 1.00 41.53 91 ALA A CA 1
ATOM 716 C C . ALA A 1 91 ? 11.512 14.317 -4.219 1.00 41.53 91 ALA A C 1
ATOM 718 O O . ALA A 1 91 ? 10.923 14.966 -3.353 1.00 41.53 91 ALA A O 1
ATOM 719 N N . TYR A 1 92 ? 12.292 13.269 -3.926 1.00 38.53 92 TYR A N 1
ATOM 720 C CA . TYR A 1 92 ? 12.597 12.799 -2.566 1.00 38.53 92 TYR A CA 1
ATOM 721 C C . TYR A 1 92 ? 14.095 12.816 -2.271 1.00 38.53 92 TYR A C 1
ATOM 723 O O . TYR A 1 92 ? 14.877 12.441 -3.173 1.00 38.53 92 TYR A O 1
#

Foldseek 3Di:
DVVVVVVVVVVVVVVVVVVVVVVVVVVVVLVVVLVVLVVLLVVLVVVCVVPVLPLVSLQSNLVSCVSNVVNVSSVVSNVSSCVSPVVVVVPD

=== Feature glossary ===
The record interleaves many kinds of information about one protein. Here is each kind framed as the question it answers.

Q: What does the local fold look like, residue by residue?
A: The Foldseek 3Di string encodes local tertiary geometry as a 20-letter alphabet — one character per residue — derived from the relative positions of nearby Cα atoms. Unlike the amino-acid sequence, 3Di is a direct function of the 3D structure, so two proteins with the same fold have similar 3Di strings even at low sequence identity.

Q: Which residues are in helices, strands, or loops?
A: The SS8 string is DSSP's per-residue secondary-structure call. α-helix (H) means an i→i+4 H-bond ladder; β-strand (E) means the residue participates in a β-sheet; 3₁₀ (G) and π (I) are tighter and wider helices; T/S are turns/bends; '-' is loop.

Q: How big and how compact is the whole molecule?
A: Radius of gyration (Rg) is the root-mean-square distance of Cα atoms from their centroid — a single number for overall size and compactness. A globular domain of N residues has Rg ≈ 2.2·N^0.38 Å; an extended or disordered chain has a much larger Rg. The Cα contact count is the number of residue pairs whose Cα atoms are within 8 Å and are more than four positions apart in sequence — a standard proxy for tertiary packing density. The bounding box is the smallest axis-aligned box enclosing all Cα atoms.

Q: Where is each backbone atom in 3D?
A: Structure coordinates are given as an mmCIF _atom_site loop: one row per atom with element, residue name, chain id, sequence number, and x/y/z position in Å. Only the four main-chain atoms per residue are included here; side chains are omitted to keep the record compact.

Q: What is the amino-acid chain?
A: Primary structure: the covalent order of the twenty standard amino acids along the backbone. Two proteins with the same sequence will (almost always) fold to the same structure; two with 30% identity often share a fold but not the details.

Q: What if only a Cα trace is available?
A: Three-state secondary structure (P-SEA) collapses the eight DSSP classes into helix (a), strand (b), and coil (c). P-SEA assigns these from Cα geometry alone — distances and angles — without requiring backbone oxygens, so it works on any Cα trace.

Q: What family and function is it annotated with?
A: Database cross-references. InterPro integrates a dozen domain/family signature databases into unified entries with residue-range hits. GO terms attach function/process/location labels with evidence codes. CATH codes position the fold in a four-level structural taxonomy. Organism is the NCBI-taxonomy species name.

Q: How confident is the AlphaFold model at each residue?
A: pLDDT is the predicted lDDT-Cα score: AlphaFold's confidence that the local environment of each residue (all inter-atomic distances within 15 Å) is correctly placed. It is a per-residue number between 0 and 100, with higher meaning more reliable.

Q: How mobile is each atom in the crystal?
A: B-factor (Debye–Waller factor) reflects atomic displacement in the crystal lattice. It is an experimental observable (units Å²), not a prediction; low values mean the atom is pinned down, high values mean it moves or is heterogeneous across the crystal.

Q: Which residues are buried vs exposed?
A: SASA measures how much of the protein is reachable by solvent. It is computed by rolling a water-sized probe over the atomic surface and summing the exposed area (Å²). Per-residue SASA distinguishes core (buried, low SASA) from surface (exposed, high SASA) residues; total SASA is a whole-molecule size measure.

Q: What do the diagnostic plots show?
A: Plot images: a contact map (which residues are close in 3D, as an N×N binary image), a Ramachandran scatter (backbone torsion angles, revealing secondary-structure composition at a glance), and — for AlphaFold structures — a PAE heatmap (pairwise prediction confidence).

Q: What known structures does this most resemble?
A: The Foldseek neighbor list gives the closest experimentally determined structures in the PDB, ranked by structural alignment. TM-score near 1 means near-identical fold; near 0.3 means only rough topology match. This is how one finds what a novel AlphaFold prediction most resembles in the solved-structure universe.

Q: Are the domains correctly placed relative to each other?
A: Predicted aligned error is AlphaFold's pairwise confidence. Unlike pLDDT (per-residue), PAE is per-residue-pair and captures whether two parts of the structure are correctly placed relative to each other. Units are ångströms of expected positional error.

Q: What do the rendered images show?
A: Structure images are PyMOL renders from six orthogonal camera directions. Cartoon representation draws helices as coils and strands as arrows; sticks shows the backbone as bonds; surface shows the solvent-excluded envelope. Rainbow coloring maps sequence position to hue (blue→red, N→C); chain coloring assigns a distinct color per polypeptide.

Q: What are the backbone torsion angles?
A: φ (phi) and ψ (psi) are the two rotatable backbone dihedrals per residue: φ is the C(i-1)–N–Cα–C torsion, ψ is the N–Cα–C–N(i+1) torsion, both in degrees on (−180°, 180°]. α-helical residues cluster near (−60°, −45°); β-strand residues near (−120°, +130°). A Ramachandran plot is simply a scatter of (φ, ψ) for every residue.